Protein AF-A0A1Y4CGD4-F1 (afdb_monomer_lite)

pLDDT: mean 86.35, std 16.36, range [42.03, 98.25]

Structure (mmCIF, N/CA/C/O backbone):
data_AF-A0A1Y4CGD4-F1
#
_entry.id   AF-A0A1Y4CGD4-F1
#
loop_
_atom_site.group_PDB
_atom_site.id
_atom_site.type_symbol
_atom_site.label_atom_id
_atom_site.label_alt_id
_atom_site.label_comp_id
_atom_site.label_asym_id
_atom_site.label_entity_id
_atom_site.label_seq_id
_atom_site.pdbx_PDB_ins_code
_atom_site.Cartn_x
_atom_site.Cartn_y
_atom_site.Cartn_z
_atom_site.occupancy
_atom_site.B_iso_or_equiv
_atom_site.auth_seq_id
_atom_site.auth_comp_id
_atom_site.auth_asym_id
_atom_site.auth_atom_id
_atom_site.pdbx_PDB_model_num
ATOM 1 N N . MET A 1 1 ? 14.252 -32.225 -27.067 1.00 50.56 1 MET A N 1
ATOM 2 C CA . MET A 1 1 ? 14.744 -31.383 -25.957 1.00 50.56 1 MET A CA 1
ATOM 3 C C . MET A 1 1 ? 13.565 -30.563 -25.487 1.00 50.56 1 MET A C 1
ATOM 5 O O . MET A 1 1 ? 13.259 -29.548 -26.092 1.00 50.56 1 MET A O 1
ATOM 9 N N . GLU A 1 2 ? 12.843 -31.074 -24.500 1.00 52.91 2 GLU A N 1
ATOM 10 C CA . GLU A 1 2 ? 11.637 -30.442 -23.973 1.00 52.91 2 GLU A CA 1
ATOM 11 C C . GLU A 1 2 ? 11.995 -29.919 -22.587 1.00 52.91 2 GLU A C 1
ATOM 13 O O . GLU A 1 2 ? 12.151 -30.702 -21.653 1.00 52.91 2 GLU A O 1
ATOM 18 N N . ASN A 1 3 ? 12.264 -28.617 -22.479 1.00 59.97 3 ASN A N 1
ATOM 19 C CA . ASN A 1 3 ? 12.564 -28.003 -21.190 1.00 59.97 3 ASN A CA 1
ATOM 20 C C . ASN A 1 3 ? 11.308 -27.297 -20.682 1.00 59.97 3 ASN A C 1
ATOM 22 O O . ASN A 1 3 ? 11.092 -26.105 -20.890 1.00 59.97 3 ASN A O 1
ATOM 26 N N . ILE A 1 4 ? 10.441 -28.098 -20.073 1.00 71.19 4 ILE A N 1
ATOM 27 C CA . ILE A 1 4 ? 9.272 -27.665 -19.313 1.00 71.19 4 ILE A CA 1
ATOM 28 C C . ILE A 1 4 ? 9.777 -27.175 -17.961 1.00 71.19 4 ILE A C 1
ATOM 30 O O . ILE A 1 4 ? 10.172 -27.968 -17.111 1.00 71.19 4 ILE A O 1
ATOM 34 N N . SER A 1 5 ? 9.774 -25.863 -17.755 1.00 55.94 5 SER A N 1
ATOM 35 C CA . SER A 1 5 ? 9.818 -25.254 -16.423 1.00 55.94 5 SER A CA 1
ATOM 36 C C . SER A 1 5 ? 9.188 -23.866 -16.481 1.00 55.94 5 SER A C 1
ATOM 38 O O . SER A 1 5 ? 9.822 -22.853 -16.204 1.00 55.94 5 SER A O 1
ATOM 40 N N . GLN A 1 6 ? 7.904 -23.810 -16.843 1.00 59.97 6 GLN A N 1
ATOM 41 C CA . GLN A 1 6 ? 7.066 -22.721 -16.355 1.00 59.97 6 GLN A CA 1
ATOM 42 C C . GLN A 1 6 ? 6.850 -22.977 -14.864 1.00 59.97 6 GLN A C 1
ATOM 44 O O . GLN A 1 6 ? 5.925 -23.679 -14.461 1.00 59.97 6 GLN A O 1
ATOM 49 N N . THR A 1 7 ? 7.760 -22.468 -14.036 1.00 55.59 7 THR A N 1
ATOM 50 C CA . THR A 1 7 ? 7.515 -22.344 -12.604 1.00 55.59 7 THR A CA 1
ATOM 51 C C . THR A 1 7 ? 6.308 -21.430 -12.471 1.00 55.59 7 THR A C 1
ATOM 53 O O . THR A 1 7 ? 6.438 -20.215 -12.604 1.00 55.59 7 THR A O 1
ATOM 56 N N . THR A 1 8 ? 5.125 -21.995 -12.241 1.00 54.09 8 THR A N 1
ATOM 57 C CA . THR A 1 8 ? 3.962 -21.251 -11.750 1.00 54.09 8 THR A CA 1
ATOM 58 C C . THR A 1 8 ? 4.302 -20.776 -10.339 1.00 54.09 8 THR A C 1
ATOM 60 O O . THR A 1 8 ? 3.853 -21.333 -9.339 1.00 54.09 8 THR A O 1
ATOM 63 N N . ALA A 1 9 ? 5.200 -19.797 -10.244 1.00 65.19 9 ALA A N 1
ATOM 64 C CA . ALA A 1 9 ? 5.477 -19.090 -9.019 1.00 65.19 9 ALA A CA 1
ATOM 65 C C . ALA A 1 9 ? 4.182 -18.362 -8.680 1.00 65.19 9 ALA A C 1
ATOM 67 O O . ALA A 1 9 ? 3.680 -17.561 -9.467 1.00 65.19 9 ALA A O 1
ATOM 68 N N . LEU A 1 10 ? 3.588 -18.715 -7.543 1.00 66.25 10 LEU A N 1
ATOM 69 C CA . LEU A 1 10 ? 2.420 -18.000 -7.055 1.00 66.25 10 LEU A CA 1
ATOM 70 C C . LEU A 1 10 ? 2.755 -16.499 -6.985 1.00 66.25 10 LEU A C 1
ATOM 72 O O . LEU A 1 10 ? 3.855 -16.160 -6.532 1.00 66.25 10 LEU A O 1
ATOM 76 N N . PRO A 1 11 ? 1.832 -15.608 -7.392 1.00 71.38 11 PRO A N 1
ATOM 77 C CA . PRO A 1 11 ? 2.090 -14.176 -7.389 1.00 71.38 11 PRO A CA 1
ATOM 78 C C . PRO A 1 11 ? 2.516 -13.697 -6.004 1.00 71.38 11 PRO A C 1
ATOM 80 O O . PRO A 1 11 ? 1.877 -14.016 -4.992 1.00 71.38 11 PRO A O 1
ATOM 83 N N . VAL A 1 12 ? 3.593 -12.915 -5.946 1.00 87.12 12 VAL A N 1
ATOM 84 C CA . VAL A 1 12 ? 4.139 -12.448 -4.669 1.00 87.12 12 VAL A CA 1
ATOM 85 C C . VAL A 1 12 ? 3.168 -11.454 -4.030 1.00 87.12 12 VAL A C 1
ATOM 87 O O . VAL A 1 12 ? 2.848 -10.417 -4.606 1.00 87.12 12 VAL A O 1
ATOM 90 N N . LEU A 1 13 ? 2.714 -11.751 -2.811 1.00 94.19 13 LEU A N 1
ATOM 91 C CA . LEU A 1 13 ? 1.854 -10.859 -2.033 1.00 94.19 13 LEU A CA 1
ATOM 92 C C . LEU A 1 13 ? 2.686 -9.919 -1.155 1.00 94.19 13 LEU A C 1
ATOM 94 O O . LEU A 1 13 ? 3.293 -10.348 -0.171 1.00 94.19 13 LEU A O 1
ATOM 98 N N . LEU A 1 14 ? 2.648 -8.628 -1.472 1.00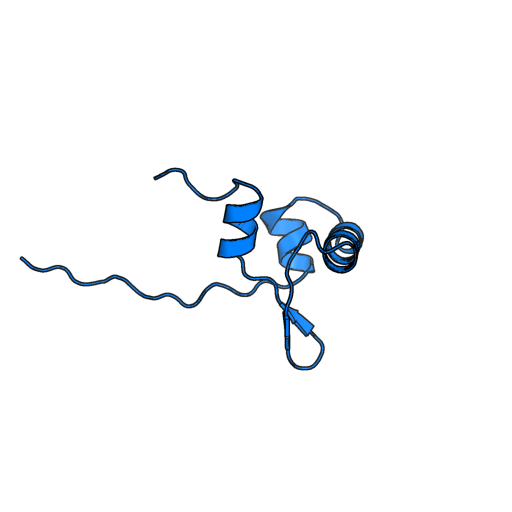 94.94 14 LEU A N 1
ATOM 99 C CA . LEU A 1 14 ? 3.331 -7.560 -0.748 1.00 94.94 14 LEU A CA 1
ATOM 100 C C . LEU A 1 14 ? 2.447 -6.956 0.345 1.00 94.94 14 LEU A C 1
ATOM 102 O O . LEU A 1 14 ? 1.218 -6.930 0.236 1.00 94.94 14 LEU A O 1
ATOM 106 N N . SER A 1 15 ? 3.077 -6.450 1.404 1.00 97.00 15 SER A N 1
ATOM 107 C CA . SER A 1 15 ? 2.425 -5.559 2.366 1.00 97.00 15 SER A CA 1
ATOM 108 C C . SER A 1 15 ? 2.322 -4.130 1.818 1.00 97.00 15 SER A C 1
ATOM 110 O O . SER A 1 15 ? 3.040 -3.753 0.891 1.00 97.00 15 SER A O 1
ATOM 112 N N . VAL A 1 16 ? 1.469 -3.306 2.433 1.00 97.31 16 VAL A N 1
ATOM 113 C CA . VAL A 1 16 ? 1.352 -1.873 2.100 1.00 97.31 16 VAL A CA 1
ATOM 114 C C . VAL A 1 16 ? 2.701 -1.157 2.220 1.00 97.31 16 VAL A C 1
ATOM 116 O O . VAL A 1 16 ? 3.085 -0.427 1.312 1.00 97.31 16 VAL A O 1
ATOM 119 N N . GLY A 1 17 ? 3.457 -1.422 3.292 1.00 96.94 17 GLY A N 1
ATOM 120 C CA . GLY A 1 17 ? 4.778 -0.823 3.497 1.00 96.94 17 GLY A CA 1
ATOM 121 C C . GLY A 1 17 ? 5.809 -1.228 2.438 1.00 96.94 17 GLY A C 1
ATOM 122 O O . GLY A 1 17 ? 6.611 -0.398 2.019 1.00 96.94 17 GLY A O 1
ATOM 123 N N . GLN A 1 18 ? 5.770 -2.476 1.957 1.00 96.44 18 GLN A N 1
ATOM 124 C CA . GLN A 1 18 ? 6.631 -2.918 0.851 1.00 96.44 18 GLN A CA 1
ATOM 125 C C . GLN A 1 18 ? 6.258 -2.232 -0.462 1.00 96.44 18 GLN A C 1
ATOM 127 O O . GLN A 1 18 ? 7.132 -1.769 -1.180 1.00 96.44 18 GLN A O 1
ATOM 132 N N . VAL A 1 19 ? 4.966 -2.103 -0.767 1.00 96.56 19 VAL A N 1
ATOM 133 C CA . VAL A 1 19 ? 4.523 -1.369 -1.962 1.00 96.56 19 VAL A CA 1
ATOM 134 C C . VAL A 1 19 ? 4.944 0.099 -1.900 1.00 96.56 19 VAL A C 1
ATOM 136 O O . VAL A 1 19 ? 5.457 0.637 -2.878 1.00 96.56 19 VAL A O 1
ATOM 139 N N . ALA A 1 20 ? 4.774 0.730 -0.740 1.00 97.81 20 ALA A N 1
ATOM 140 C CA . ALA A 1 20 ? 5.130 2.124 -0.515 1.00 97.81 20 ALA A CA 1
ATOM 141 C C . ALA A 1 20 ? 6.629 2.381 -0.741 1.00 97.81 20 ALA A C 1
ATOM 143 O O . ALA A 1 20 ? 6.989 3.259 -1.523 1.00 97.81 20 ALA A O 1
ATOM 144 N N . ARG A 1 21 ? 7.498 1.592 -0.096 1.00 96.94 21 ARG A N 1
ATOM 145 C CA . ARG A 1 21 ? 8.954 1.790 -0.126 1.00 96.94 21 ARG A CA 1
ATOM 146 C C . ARG A 1 21 ? 9.622 1.210 -1.369 1.00 96.94 21 ARG A C 1
ATOM 148 O O . ARG A 1 21 ? 10.474 1.870 -1.949 1.00 96.94 21 ARG A O 1
ATOM 155 N N . ASP A 1 22 ? 9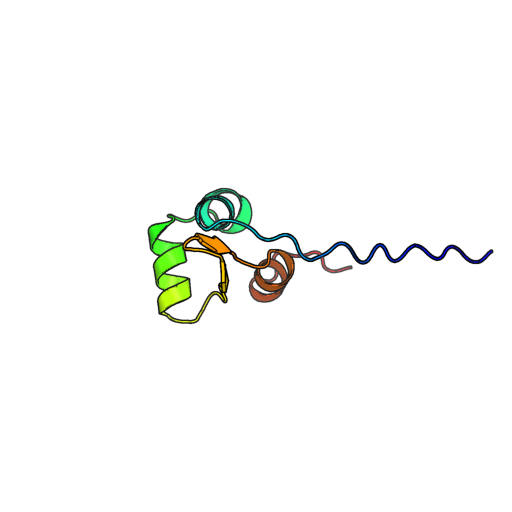.261 -0.013 -1.741 1.00 93.88 22 ASP A N 1
ATOM 156 C CA . ASP A 1 22 ? 10.055 -0.827 -2.664 1.00 93.88 22 ASP A CA 1
ATOM 157 C C . ASP A 1 22 ? 9.496 -0.799 -4.102 1.00 93.88 22 ASP A C 1
ATOM 159 O O . ASP A 1 22 ? 10.190 -1.217 -5.023 1.00 93.88 22 ASP A O 1
ATOM 163 N N . VAL A 1 23 ? 8.255 -0.324 -4.307 1.00 93.62 23 VAL A N 1
ATOM 164 C CA . VAL A 1 23 ? 7.599 -0.305 -5.632 1.00 93.62 23 VAL A CA 1
ATOM 165 C C . VAL A 1 23 ? 7.257 1.106 -6.105 1.00 93.62 23 VAL A C 1
ATOM 167 O O . VAL A 1 23 ? 7.641 1.488 -7.204 1.00 93.62 23 VAL A O 1
ATOM 170 N N . LEU A 1 24 ? 6.513 1.878 -5.307 1.00 94.69 24 LEU A N 1
ATOM 171 C CA . LEU A 1 24 ? 5.945 3.160 -5.748 1.00 94.69 24 LEU A CA 1
ATOM 172 C C . LEU A 1 24 ? 6.725 4.390 -5.264 1.00 94.69 24 LEU A C 1
ATOM 174 O O . LEU A 1 24 ? 6.542 5.470 -5.817 1.00 94.69 24 LEU A O 1
ATOM 178 N N . GLY A 1 25 ? 7.562 4.260 -4.231 1.00 95.31 25 GLY A N 1
ATOM 179 C CA . GLY A 1 25 ? 8.317 5.386 -3.671 1.00 95.31 25 GLY A CA 1
ATOM 180 C C . GLY A 1 25 ? 7.433 6.470 -3.038 1.00 95.31 25 GLY A C 1
ATOM 181 O O . GLY A 1 25 ? 7.744 7.656 -3.125 1.00 95.31 25 GLY A O 1
ATOM 182 N N . VAL A 1 26 ? 6.316 6.084 -2.414 1.00 96.94 26 VAL A N 1
ATOM 183 C CA . VAL A 1 26 ? 5.337 6.999 -1.793 1.00 96.94 26 VAL A CA 1
ATOM 184 C C . VAL A 1 26 ? 5.116 6.670 -0.317 1.00 96.94 26 VAL A C 1
ATOM 186 O O . VAL A 1 26 ? 5.582 5.654 0.190 1.00 96.94 26 VAL A O 1
ATOM 189 N N . SER A 1 27 ? 4.373 7.517 0.399 1.00 98.25 27 SER A N 1
ATOM 190 C CA . SER A 1 27 ? 3.982 7.221 1.783 1.00 98.25 27 SER A CA 1
ATOM 191 C C . SER A 1 27 ? 2.976 6.064 1.861 1.00 98.25 27 SER A C 1
ATOM 193 O O . SER A 1 27 ? 2.118 5.927 0.987 1.00 98.25 27 SER A O 1
ATOM 195 N N . GLU A 1 28 ? 2.986 5.291 2.953 1.00 97.94 28 GLU A N 1
ATOM 196 C CA . GLU A 1 28 ? 1.958 4.262 3.195 1.00 97.94 28 GLU A CA 1
ATOM 197 C C . GLU A 1 28 ? 0.543 4.847 3.163 1.00 97.94 28 GLU A C 1
ATOM 199 O O . GLU A 1 28 ? -0.374 4.230 2.628 1.00 97.94 28 GLU A O 1
ATOM 204 N N . ARG A 1 29 ? 0.367 6.073 3.674 1.00 98.25 29 ARG A N 1
ATOM 205 C CA . ARG A 1 29 ? -0.912 6.794 3.635 1.00 98.25 29 ARG A CA 1
ATOM 206 C C . ARG A 1 29 ? -1.414 6.992 2.206 1.00 98.25 29 ARG A C 1
ATOM 208 O O . ARG A 1 29 ? -2.615 6.879 1.978 1.00 98.25 29 ARG A O 1
ATOM 215 N N . THR A 1 30 ? -0.521 7.292 1.266 1.00 98.06 30 THR A N 1
ATOM 216 C CA . THR A 1 30 ? -0.864 7.392 -0.157 1.00 98.06 30 THR A CA 1
ATOM 217 C C . THR A 1 30 ? -1.339 6.041 -0.676 1.00 98.06 30 THR A C 1
ATOM 219 O O . THR A 1 30 ? -2.383 5.981 -1.309 1.00 98.06 30 THR A O 1
ATOM 222 N N . VAL A 1 31 ? -0.644 4.951 -0.340 1.00 97.62 31 VAL A N 1
ATOM 223 C CA . VAL A 1 31 ? -1.045 3.602 -0.768 1.00 97.62 31 VAL A CA 1
ATOM 224 C C . VAL A 1 31 ? -2.408 3.206 -0.194 1.00 97.62 31 VAL A C 1
ATOM 226 O O . VAL A 1 31 ? -3.243 2.706 -0.939 1.00 97.62 31 VAL A O 1
ATOM 229 N N . TYR A 1 32 ? -2.682 3.473 1.089 1.00 98.00 32 TYR A N 1
ATOM 230 C CA . TYR A 1 32 ? -4.014 3.249 1.670 1.00 98.00 32 TYR A CA 1
ATOM 231 C C . TYR A 1 32 ? -5.098 4.040 0.933 1.00 98.00 32 TYR A C 1
ATOM 233 O O . TYR A 1 32 ? -6.112 3.460 0.566 1.00 98.00 32 TYR A O 1
ATOM 241 N N . ARG A 1 33 ? -4.857 5.325 0.636 1.00 98.12 33 ARG A N 1
ATOM 242 C CA . ARG A 1 33 ? -5.793 6.138 -0.157 1.00 98.12 33 ARG A CA 1
ATOM 243 C C . ARG A 1 33 ? -6.034 5.553 -1.539 1.00 98.12 33 ARG A C 1
ATOM 245 O O . ARG A 1 33 ? -7.174 5.425 -1.937 1.00 98.12 33 ARG A O 1
ATOM 252 N N . MET A 1 34 ? -4.986 5.118 -2.232 1.00 97.19 34 MET A N 1
ATOM 253 C CA . MET A 1 34 ? -5.127 4.479 -3.541 1.00 97.19 34 MET A CA 1
ATOM 254 C C . MET A 1 34 ? -5.930 3.172 -3.471 1.00 97.19 34 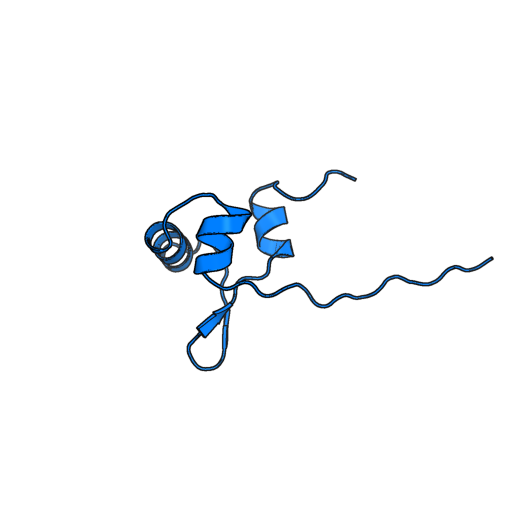MET A C 1
ATOM 256 O O . MET A 1 34 ? -6.606 2.824 -4.433 1.00 97.19 34 MET A O 1
ATOM 260 N N . ILE A 1 35 ? -5.865 2.432 -2.361 1.00 96.81 35 ILE A N 1
ATOM 261 C CA . ILE A 1 35 ? -6.708 1.247 -2.141 1.00 96.81 35 ILE A CA 1
ATOM 262 C C . ILE A 1 35 ? -8.164 1.664 -1.903 1.00 96.81 35 ILE A C 1
ATOM 264 O O . ILE A 1 35 ? -9.059 1.095 -2.526 1.00 96.81 35 ILE A O 1
ATOM 268 N N . ASP A 1 36 ? -8.396 2.662 -1.049 1.00 97.00 36 ASP A N 1
ATOM 269 C CA . ASP A 1 36 ? -9.733 3.183 -0.734 1.00 97.00 36 ASP A CA 1
ATOM 270 C C . ASP A 1 36 ? -10.413 3.803 -1.971 1.00 97.00 36 ASP A C 1
ATOM 272 O O . ASP A 1 36 ? -11.596 3.572 -2.214 1.00 97.00 36 ASP A O 1
ATOM 276 N N . ASP A 1 37 ? -9.641 4.508 -2.801 1.00 96.75 37 ASP A N 1
ATOM 277 C CA . ASP A 1 37 ? -10.058 5.107 -4.074 1.00 96.75 37 ASP A CA 1
ATOM 278 C C . ASP A 1 37 ? -10.242 4.050 -5.186 1.00 96.75 37 ASP A C 1
ATOM 280 O O . ASP A 1 37 ? -10.614 4.374 -6.315 1.00 96.75 37 ASP A O 1
ATOM 284 N N . GLY A 1 38 ? -9.958 2.772 -4.902 1.00 95.12 38 GLY A N 1
ATOM 285 C CA . GLY A 1 38 ? -10.095 1.658 -5.843 1.00 95.12 38 GLY A CA 1
ATOM 286 C C . GLY A 1 38 ? -9.020 1.605 -6.932 1.00 95.12 38 GLY A C 1
ATOM 287 O O . GLY A 1 38 ? -9.116 0.788 -7.849 1.00 95.12 38 GLY A O 1
ATOM 288 N N . GLN A 1 39 ? -7.984 2.441 -6.836 1.00 95.31 39 GLN A N 1
ATOM 289 C CA . GLN A 1 39 ? -6.860 2.456 -7.766 1.00 95.31 39 GLN A CA 1
ATOM 290 C C . GLN A 1 39 ? -5.955 1.238 -7.571 1.00 95.31 39 GLN A C 1
ATOM 292 O O . GLN A 1 39 ? -5.511 0.674 -8.557 1.00 95.31 39 GLN A O 1
ATOM 297 N N . ILE A 1 40 ? -5.686 0.791 -6.341 1.00 95.44 40 ILE A N 1
ATOM 298 C CA . ILE A 1 40 ? -4.888 -0.418 -6.072 1.00 95.44 40 ILE A CA 1
ATOM 299 C C . ILE A 1 40 ? -5.794 -1.524 -5.538 1.00 95.44 40 ILE A C 1
ATOM 301 O O . ILE A 1 40 ? -6.434 -1.378 -4.499 1.00 95.44 40 ILE A O 1
ATOM 305 N N . ARG A 1 41 ? -5.796 -2.685 -6.202 1.00 94.75 41 ARG A N 1
ATOM 306 C CA . ARG A 1 41 ? -6.498 -3.869 -5.687 1.00 94.75 41 ARG A CA 1
ATOM 307 C C . ARG A 1 41 ? -5.701 -4.526 -4.561 1.00 94.75 41 ARG A C 1
ATOM 309 O O . ARG A 1 41 ? -4.572 -4.971 -4.764 1.00 94.75 41 ARG A O 1
ATOM 316 N N . ALA A 1 42 ? -6.327 -4.656 -3.394 1.00 96.31 42 ALA A N 1
ATOM 317 C CA . ALA A 1 42 ? -5.777 -5.352 -2.236 1.00 96.31 42 ALA A CA 1
ATOM 318 C C . ALA A 1 42 ? -6.763 -6.397 -1.694 1.00 96.31 42 ALA A C 1
ATOM 320 O O . ALA A 1 42 ? -7.979 -6.226 -1.758 1.00 96.31 42 ALA A O 1
ATOM 321 N N . VAL A 1 43 ? -6.231 -7.478 -1.124 1.00 95.00 43 VAL A N 1
ATOM 322 C CA . VAL A 1 43 ? -7.001 -8.533 -0.455 1.00 95.00 43 VAL A CA 1
ATOM 323 C C . VAL A 1 43 ? -6.685 -8.512 1.035 1.00 95.00 43 VAL A C 1
ATOM 325 O O . VAL A 1 43 ? -5.522 -8.436 1.432 1.00 95.00 43 VAL A O 1
ATOM 328 N N . LYS A 1 44 ? -7.711 -8.607 1.885 1.00 95.88 44 LYS A N 1
ATOM 329 C CA . LYS A 1 44 ? -7.540 -8.688 3.340 1.00 95.88 44 LYS A CA 1
ATOM 330 C C . LYS A 1 44 ? -7.413 -10.147 3.783 1.00 95.88 44 LYS A C 1
ATOM 332 O O . LYS A 1 44 ? -8.361 -10.916 3.663 1.00 95.88 44 LYS A O 1
ATOM 337 N N . VAL A 1 45 ? -6.266 -10.521 4.347 1.00 94.25 45 VAL A N 1
ATOM 338 C CA . VAL A 1 45 ? -5.983 -11.867 4.874 1.00 94.25 45 VAL A CA 1
ATOM 339 C C . VAL A 1 45 ? -5.782 -11.781 6.385 1.00 94.25 45 VAL A C 1
ATOM 341 O O . VAL A 1 45 ? -4.797 -11.211 6.850 1.00 94.25 45 VAL A O 1
ATOM 344 N N . ARG A 1 46 ? -6.738 -12.317 7.161 1.00 92.25 46 ARG A N 1
ATOM 345 C CA . ARG A 1 46 ? -6.739 -12.308 8.644 1.00 92.25 46 ARG A CA 1
ATOM 346 C C . ARG A 1 46 ? 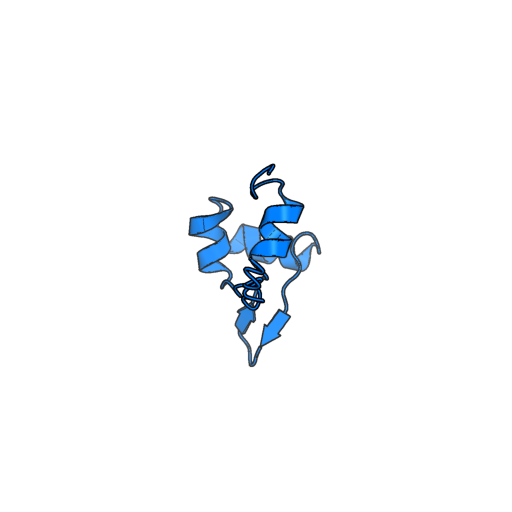-6.407 -10.941 9.277 1.00 92.25 46 ARG A C 1
ATOM 348 O O . ARG A 1 46 ? -5.771 -10.873 10.319 1.00 92.25 46 ARG A O 1
ATOM 355 N N . GLY A 1 47 ? -6.833 -9.846 8.643 1.00 92.44 47 GLY A N 1
ATOM 356 C CA . GLY A 1 47 ? -6.619 -8.481 9.141 1.00 92.44 47 GLY A CA 1
ATOM 357 C C . GLY A 1 47 ? -5.537 -7.684 8.411 1.00 92.44 47 GLY A C 1
ATOM 358 O O . GLY A 1 47 ? -5.602 -6.460 8.432 1.00 92.44 47 GLY A O 1
ATOM 359 N N . ALA A 1 48 ? -4.615 -8.339 7.702 1.00 94.12 48 ALA A N 1
ATOM 360 C CA . ALA A 1 48 ? -3.562 -7.668 6.944 1.00 94.12 48 ALA A CA 1
ATOM 361 C C . ALA A 1 48 ? -3.963 -7.470 5.476 1.00 94.12 48 ALA A C 1
ATOM 363 O O . ALA A 1 48 ? -4.471 -8.398 4.845 1.00 94.12 48 ALA A O 1
ATOM 364 N N . LEU A 1 49 ? -3.696 -6.288 4.915 1.00 96.56 49 LEU A N 1
ATOM 365 C CA . LEU A 1 49 ? -3.826 -6.056 3.476 1.00 96.56 49 LEU A CA 1
ATOM 366 C C . LEU A 1 49 ? -2.636 -6.658 2.730 1.00 96.56 49 LEU A C 1
ATOM 368 O O . LEU A 1 49 ? -1.481 -6.503 3.134 1.00 96.56 49 LEU A O 1
ATOM 372 N N . ARG A 1 50 ? -2.943 -7.350 1.636 1.00 96.25 50 ARG A N 1
ATOM 373 C CA . ARG A 1 50 ? -1.989 -7.981 0.732 1.00 96.25 50 ARG A CA 1
ATOM 374 C C . ARG A 1 50 ? -2.252 -7.517 -0.688 1.00 96.25 50 ARG A C 1
ATOM 376 O O . ARG A 1 50 ? -3.389 -7.550 -1.152 1.00 96.25 50 ARG A O 1
ATOM 383 N N . ILE A 1 51 ? -1.192 -7.097 -1.360 1.00 96.38 51 ILE A N 1
ATOM 384 C CA . ILE A 1 51 ? -1.237 -6.552 -2.713 1.00 96.38 51 ILE A CA 1
ATOM 385 C C . ILE A 1 51 ? -0.474 -7.512 -3.615 1.00 96.38 51 ILE A C 1
ATOM 387 O O . ILE A 1 51 ? 0.650 -7.902 -3.302 1.00 96.38 51 ILE A O 1
ATOM 391 N N . ASN A 1 52 ? -1.096 -7.927 -4.714 1.00 94.75 52 ASN A N 1
ATOM 392 C CA . ASN A 1 52 ? -0.442 -8.772 -5.705 1.00 94.75 52 ASN A CA 1
ATOM 393 C C . ASN A 1 52 ? 0.626 -7.945 -6.438 1.00 94.75 52 ASN A C 1
ATOM 395 O O . ASN A 1 52 ? 0.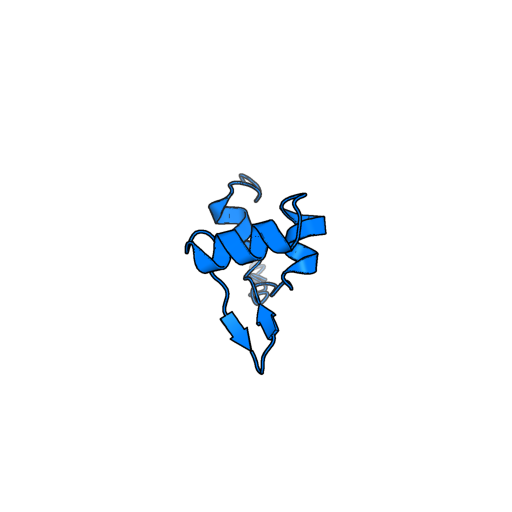287 -6.961 -7.094 1.00 94.75 52 ASN A O 1
ATOM 399 N N . ARG A 1 53 ? 1.898 -8.340 -6.307 1.00 92.88 53 ARG A N 1
ATOM 400 C CA . ARG A 1 53 ? 3.043 -7.664 -6.926 1.00 92.88 53 ARG A CA 1
ATOM 401 C C . ARG A 1 53 ? 2.875 -7.555 -8.434 1.00 92.88 53 ARG A C 1
ATOM 403 O O . ARG A 1 53 ? 3.010 -6.466 -8.969 1.00 92.88 53 ARG A O 1
ATOM 410 N N . ASP A 1 54 ? 2.587 -8.660 -9.104 1.00 90.94 54 ASP A N 1
ATOM 411 C CA . ASP A 1 54 ? 2.641 -8.726 -10.564 1.00 90.94 54 ASP A CA 1
ATOM 412 C C . ASP A 1 54 ? 1.500 -7.916 -11.182 1.00 90.94 54 ASP A C 1
ATOM 414 O O . ASP A 1 54 ? 1.712 -7.148 -12.116 1.00 90.94 54 ASP A O 1
ATOM 418 N N . ALA A 1 55 ? 0.303 -7.999 -10.591 1.00 91.31 55 ALA A N 1
ATOM 419 C CA . ALA A 1 55 ? -0.833 -7.176 -10.995 1.00 91.31 55 ALA A CA 1
ATOM 420 C C . ALA A 1 55 ? -0.562 -5.680 -10.773 1.00 91.31 55 ALA A C 1
ATOM 422 O O . ALA A 1 55 ? -0.916 -4.862 -11.619 1.00 91.31 55 ALA A O 1
ATOM 423 N N . LEU A 1 56 ? 0.084 -5.328 -9.657 1.00 93.44 56 LEU A N 1
ATOM 424 C CA . LEU A 1 56 ? 0.483 -3.955 -9.362 1.00 93.44 56 LEU A CA 1
ATOM 425 C C . LEU A 1 56 ? 1.517 -3.450 -10.382 1.00 93.44 56 LEU A C 1
ATOM 427 O O . LEU A 1 56 ? 1.333 -2.385 -10.961 1.00 93.44 56 LEU A O 1
ATOM 431 N N . LEU A 1 57 ? 2.579 -4.214 -10.642 1.00 91.75 57 LEU A N 1
ATOM 432 C CA . LEU A 1 57 ? 3.616 -3.839 -11.607 1.00 91.75 57 LEU A CA 1
ATOM 433 C C . LEU A 1 57 ? 3.041 -3.689 -13.019 1.00 91.75 57 LEU A C 1
ATOM 435 O O . LEU A 1 57 ? 3.322 -2.693 -13.681 1.00 91.75 57 LEU A O 1
ATOM 439 N N . ALA A 1 58 ? 2.194 -4.625 -13.453 1.00 90.31 58 ALA A N 1
ATOM 440 C CA . ALA A 1 58 ? 1.518 -4.556 -14.746 1.00 90.31 58 ALA A CA 1
ATOM 441 C C . ALA A 1 58 ? 0.612 -3.321 -14.855 1.00 90.31 58 ALA A C 1
ATOM 443 O O . ALA A 1 58 ? 0.612 -2.644 -15.879 1.00 90.31 58 ALA A O 1
ATOM 444 N N . GLN A 1 59 ? -0.123 -2.989 -13.790 1.00 90.94 59 GLN A N 1
ATOM 445 C CA . GLN A 1 59 ? -1.002 -1.823 -13.759 1.00 90.94 59 GLN A CA 1
ATOM 446 C C . GLN A 1 59 ? -0.243 -0.503 -13.952 1.00 90.94 59 GLN A C 1
ATOM 448 O O . GLN A 1 59 ? -0.734 0.387 -14.644 1.00 90.94 59 GLN A O 1
ATOM 453 N N . PHE A 1 60 ? 0.924 -0.360 -13.321 1.00 90.31 60 PHE A N 1
ATOM 454 C CA . PHE A 1 60 ? 1.720 0.869 -13.376 1.00 90.31 60 PHE A CA 1
ATOM 455 C C . PHE A 1 60 ? 2.769 0.869 -14.4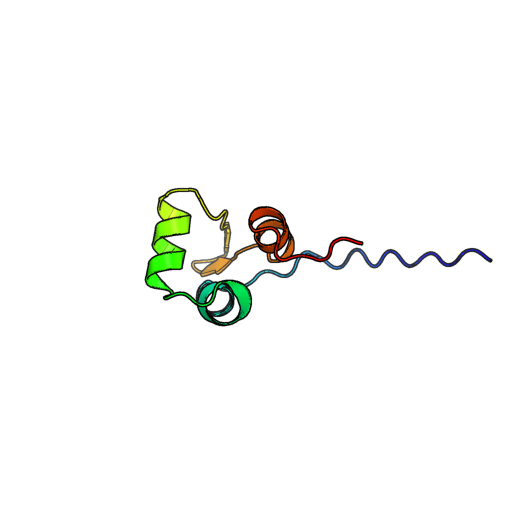97 1.00 90.31 60 PHE A C 1
ATOM 457 O O . PHE A 1 60 ? 3.525 1.829 -14.610 1.00 90.31 60 PHE A O 1
ATOM 464 N N . GLY A 1 61 ? 2.829 -0.182 -15.323 1.00 89.12 61 GLY A N 1
ATOM 465 C CA . GLY A 1 61 ? 3.845 -0.314 -16.371 1.00 89.12 61 GLY A CA 1
ATOM 466 C C . GLY A 1 61 ? 5.272 -0.422 -15.822 1.00 89.12 61 GLY A C 1
ATOM 467 O O . GLY A 1 61 ? 6.214 0.013 -16.474 1.00 89.12 61 GLY A O 1
ATOM 468 N N . LEU A 1 62 ? 5.427 -0.962 -14.609 1.00 83.88 62 LEU A N 1
ATOM 469 C CA . LEU A 1 62 ? 6.702 -1.106 -13.890 1.00 83.88 62 LEU A CA 1
ATOM 470 C C . LEU A 1 62 ? 7.281 -2.534 -13.983 1.00 83.88 62 LEU A C 1
ATOM 472 O O . LEU A 1 62 ? 8.248 -2.852 -13.294 1.00 83.88 62 LEU A O 1
ATOM 476 N N . GLY A 1 63 ? 6.670 -3.409 -14.789 1.00 69.12 63 GLY A N 1
ATOM 477 C CA . GLY A 1 63 ? 7.175 -4.746 -15.121 1.00 69.12 63 GLY A CA 1
ATOM 478 C C . GLY A 1 63 ? 7.784 -4.769 -16.523 1.00 69.12 63 GLY A C 1
ATOM 479 O O . GLY A 1 63 ? 7.359 -3.994 -17.377 1.00 69.12 63 GLY A O 1
ATOM 480 N N . GLU A 1 64 ? 8.783 -5.627 -16.750 1.00 49.12 64 GLU A N 1
ATOM 481 C CA . GLU A 1 64 ? 9.520 -5.671 -18.017 1.00 49.12 64 GLU A CA 1
ATOM 482 C C . GLU A 1 64 ? 8.602 -5.796 -19.243 1.00 49.12 64 GLU A C 1
ATOM 484 O O . GLU A 1 64 ? 7.740 -6.676 -19.319 1.00 49.12 64 GLU A O 1
ATOM 489 N N . ALA A 1 65 ? 8.846 -4.924 -20.226 1.00 42.03 65 ALA A N 1
ATOM 490 C CA . ALA A 1 65 ? 8.690 -5.298 -21.620 1.00 42.03 65 ALA A CA 1
ATOM 491 C C . ALA A 1 65 ? 9.661 -6.458 -21.875 1.00 42.03 65 ALA A C 1
ATOM 493 O O . ALA A 1 65 ? 10.871 -6.268 -21.768 1.00 42.03 65 ALA A O 1
ATOM 494 N N . VAL A 1 66 ? 9.113 -7.646 -22.138 1.00 42.50 66 VAL A N 1
ATOM 495 C CA . VAL A 1 66 ? 9.868 -8.753 -22.742 1.00 42.50 66 VAL A CA 1
ATOM 496 C C . VAL A 1 66 ? 10.159 -8.404 -24.195 1.00 42.50 66 VAL A C 1
ATOM 498 O O . VAL A 1 66 ? 9.214 -7.930 -24.870 1.00 42.50 66 VAL A O 1
#

Foldseek 3Di:
DDDDDPPPPPFDWDFLVCCCVPPPVHDSVVSVVCVVVVNFDWDADPRTTTGGPVVVCVSVVNDDDD

Sequence (66 aa):
MENISQTTALPVLLSVGQVARDVLGVSERTVYRMIDDGQIRAVKVRGALRINRDALLAQFGLGEAV

Radius of gyration: 14.13 Å; chains: 1; bounding box: 25×39×35 Å

Secondary structure (DSSP, 8-state):
--------PPPPEE-HHHIIIIII-S-HHHHHHHHHTTSS-EEEETTEEEEEHHHHHHHHT-S---